Protein AF-A0A2U2JEY0-F1 (afdb_monomer)

Foldseek 3Di:
DLVVLVVVLVVLVVVLVVLLVLQLVLQLVVVCVVCVVLPVPPPPQDPPDPSSVVSNVRSNPDQADDQDDPPNVSRVVSVVSSVVSVVSVVVSVVSVVVSVVD

Sequence (102 aa):
MKEVLKTVFFIGWFLMIVINSFIFFQNIWIYYSQNKKKFKWFPFLSPFSFNSYELMISSLLTYNWKIENKNIRNKRKVNKLSKILGYLFLMIIFTGIIFLLL

Secondary structure (DSSP, 8-state):
-HHHHHHHHHHHHHHHHHHHHHHHHHHHHHHHHH-TTT-TTTTS--TT-HHHHHHHHHHHH-------SS-HHHHHHHHHHHHHHHHHHHHHHHHHHHHHH-

Solvent-accessible surface area (backbone atoms only — not comparable to full-atom values): 5766 Å² total; per-residue (Å²): 108,71,66,61,53,50,52,51,48,52,52,46,53,52,51,47,53,54,53,48,53,51,38,28,55,50,32,41,55,48,54,40,71,75,39,47,86,72,47,70,57,64,88,58,68,47,95,86,38,69,63,39,51,51,46,52,54,55,15,70,72,59,56,74,58,83,86,54,104,63,61,49,70,56,37,53,49,34,37,51,51,38,51,50,47,52,56,49,52,51,51,43,51,54,53,50,53,52,60,74,77,106

pLDDT: mean 87.58, std 7.1, range [65.12, 95.56]

Radius of gyration: 17.27 Å; Cα contacts (8 Å, |Δi|>4): 73; chains: 1; bounding box: 42×30×46 Å

Structure (mmCIF, N/CA/C/O backbone):
data_AF-A0A2U2JEY0-F1
#
_entry.id   AF-A0A2U2JEY0-F1
#
loop_
_atom_site.group_PDB
_atom_site.id
_atom_site.type_symbol
_atom_site.label_atom_id
_atom_site.label_alt_id
_atom_site.label_comp_id
_atom_site.label_asym_id
_atom_site.label_entity_id
_atom_site.label_seq_id
_atom_site.pdbx_PDB_ins_code
_atom_site.Cartn_x
_atom_site.Cartn_y
_atom_site.Cartn_z
_atom_site.occupancy
_atom_site.B_iso_or_equiv
_atom_site.auth_seq_id
_atom_site.auth_comp_id
_atom_site.auth_asym_id
_atom_site.auth_atom_id
_atom_site.pdbx_PDB_model_num
ATOM 1 N N . MET A 1 1 ? 13.484 0.826 -28.860 1.00 75.00 1 MET A N 1
ATOM 2 C CA . MET A 1 1 ? 13.896 0.572 -27.454 1.00 75.00 1 MET A CA 1
ATOM 3 C C . MET A 1 1 ? 13.300 1.574 -26.466 1.00 75.00 1 MET A C 1
ATOM 5 O O . MET A 1 1 ? 12.625 1.131 -25.546 1.00 75.00 1 MET A O 1
ATOM 9 N N . LYS A 1 2 ? 13.469 2.893 -26.657 1.00 81.38 2 LYS A N 1
ATOM 10 C CA . LYS A 1 2 ? 12.936 3.918 -25.731 1.00 81.38 2 LYS A CA 1
ATOM 11 C C . LYS A 1 2 ? 11.410 3.889 -25.560 1.00 81.38 2 LYS A C 1
ATOM 13 O O . LYS A 1 2 ? 10.926 4.012 -24.442 1.00 81.38 2 LYS A O 1
ATOM 18 N N . GLU A 1 3 ? 10.652 3.649 -26.630 1.00 84.62 3 GLU A N 1
ATOM 19 C CA . GLU A 1 3 ? 9.183 3.531 -26.562 1.00 84.62 3 GLU A CA 1
ATOM 20 C C . GLU A 1 3 ? 8.716 2.313 -25.759 1.00 84.62 3 GLU A C 1
ATOM 22 O O . GLU A 1 3 ? 7.825 2.431 -24.924 1.00 84.62 3 GLU A O 1
ATOM 27 N N . VAL A 1 4 ? 9.365 1.159 -25.945 1.00 85.50 4 VAL A N 1
ATOM 28 C CA . VAL A 1 4 ? 9.067 -0.063 -25.181 1.00 85.50 4 VAL A CA 1
ATOM 29 C C . VAL A 1 4 ? 9.328 0.161 -23.689 1.00 85.50 4 VAL A C 1
ATOM 31 O O . VAL A 1 4 ? 8.478 -0.166 -22.865 1.00 85.50 4 VAL A O 1
ATOM 34 N N . LEU A 1 5 ? 10.459 0.786 -23.337 1.00 84.25 5 LEU A N 1
ATOM 35 C CA . LEU A 1 5 ? 10.783 1.141 -21.950 1.00 84.25 5 LEU A CA 1
ATOM 36 C C . LEU A 1 5 ? 9.769 2.124 -21.354 1.00 84.25 5 LEU A C 1
ATOM 38 O O . LEU A 1 5 ? 9.333 1.934 -20.221 1.00 84.25 5 LEU A O 1
ATOM 42 N N . LYS A 1 6 ? 9.340 3.129 -22.128 1.00 87.12 6 LYS A N 1
ATOM 43 C CA . LYS A 1 6 ? 8.300 4.079 -21.717 1.00 87.12 6 LYS A CA 1
ATOM 44 C C . LYS A 1 6 ? 6.990 3.353 -21.402 1.00 87.12 6 LYS A C 1
ATOM 46 O O . LYS A 1 6 ? 6.422 3.572 -20.336 1.00 87.12 6 LYS A O 1
ATOM 51 N N . THR A 1 7 ? 6.543 2.442 -22.266 1.00 88.75 7 THR A N 1
ATOM 52 C CA . THR A 1 7 ? 5.330 1.642 -22.030 1.00 88.75 7 THR A CA 1
ATOM 53 C C . THR A 1 7 ? 5.449 0.766 -20.782 1.00 88.75 7 THR A C 1
ATOM 55 O O . THR A 1 7 ? 4.536 0.757 -19.959 1.00 88.75 7 THR A O 1
ATOM 58 N N . VAL A 1 8 ? 6.581 0.079 -20.585 1.00 87.38 8 VAL A N 1
ATOM 59 C CA . VAL A 1 8 ? 6.831 -0.731 -19.377 1.00 87.38 8 VAL A CA 1
ATOM 60 C C . VAL A 1 8 ? 6.795 0.132 -18.112 1.00 87.38 8 VAL A C 1
ATOM 62 O O . VAL A 1 8 ? 6.182 -0.261 -17.119 1.00 87.38 8 VAL A O 1
ATOM 65 N N . PHE A 1 9 ? 7.381 1.329 -18.159 1.00 88.25 9 PHE A N 1
ATOM 66 C CA . PHE A 1 9 ? 7.369 2.277 -17.047 1.00 88.25 9 PHE A CA 1
ATOM 67 C C . PHE A 1 9 ? 5.942 2.727 -16.691 1.00 88.25 9 PHE A C 1
ATOM 69 O O . PHE A 1 9 ? 5.559 2.694 -15.520 1.00 88.25 9 PHE A O 1
ATOM 76 N N . PHE A 1 10 ? 5.119 3.069 -17.691 1.00 90.50 10 PHE A N 1
ATOM 77 C CA . PHE A 1 10 ? 3.709 3.425 -17.479 1.00 90.50 10 PHE A CA 1
ATOM 78 C C . PHE A 1 10 ? 2.890 2.272 -16.891 1.00 90.50 10 PHE A C 1
ATOM 80 O O . PHE A 1 10 ? 2.130 2.483 -15.944 1.00 90.50 10 PHE A O 1
ATOM 87 N N . ILE A 1 11 ? 3.060 1.051 -17.408 1.00 92.81 11 ILE A N 1
ATOM 88 C CA . ILE A 1 11 ? 2.374 -0.141 -16.885 1.00 92.81 11 ILE A CA 1
ATOM 89 C C . ILE A 1 11 ? 2.777 -0.396 -15.429 1.00 92.81 11 ILE A C 1
ATOM 91 O O . ILE A 1 11 ? 1.917 -0.690 -14.599 1.00 92.81 11 ILE A O 1
ATOM 95 N N . GLY A 1 12 ? 4.062 -0.238 -15.097 1.00 91.81 12 GLY A N 1
ATOM 96 C CA . GLY A 1 12 ? 4.552 -0.336 -13.723 1.00 91.81 12 GLY A CA 1
ATOM 97 C C . GLY A 1 12 ? 3.840 0.647 -12.792 1.00 91.81 12 GLY A C 1
ATOM 98 O O . GLY A 1 12 ? 3.265 0.242 -11.783 1.00 91.81 12 GLY A O 1
ATOM 99 N N . TRP A 1 13 ? 3.799 1.930 -13.151 1.00 92.56 13 TRP A N 1
ATOM 100 C CA . TRP A 1 13 ? 3.098 2.942 -12.352 1.00 92.56 13 TRP A CA 1
ATOM 101 C C . TRP A 1 13 ? 1.604 2.657 -12.195 1.00 92.56 13 TRP A C 1
ATOM 103 O O . TRP A 1 13 ? 1.064 2.781 -11.095 1.00 92.56 13 TRP A O 1
ATOM 113 N N . PHE A 1 14 ? 0.937 2.221 -13.263 1.00 94.75 14 PHE A N 1
ATOM 114 C CA . PHE A 1 14 ? -0.469 1.835 -13.190 1.00 94.75 14 PHE A CA 1
ATOM 115 C C . PHE A 1 14 ? -0.686 0.670 -12.213 1.00 94.75 14 PHE A C 1
ATOM 117 O O . PHE A 1 14 ? -1.551 0.740 -11.338 1.00 94.75 14 PHE A O 1
ATOM 124 N N . LEU A 1 15 ? 0.145 -0.373 -12.295 1.00 94.69 15 LEU A N 1
ATOM 125 C CA . LEU A 1 15 ? 0.102 -1.507 -11.371 1.00 94.69 15 LEU A CA 1
ATOM 126 C C . LEU A 1 15 ? 0.372 -1.089 -9.920 1.00 94.69 15 LEU A C 1
ATOM 128 O O . LEU A 1 15 ? -0.294 -1.600 -9.019 1.00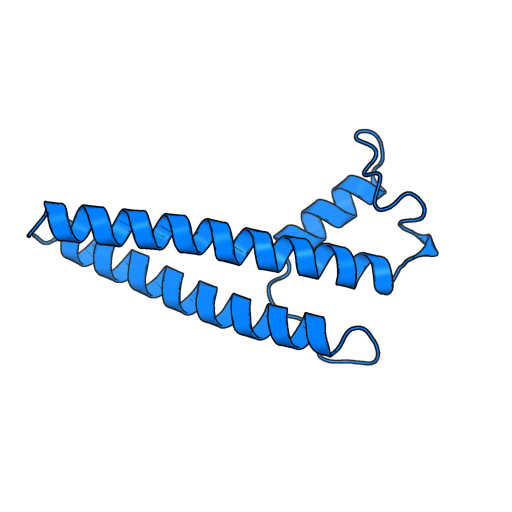 94.69 15 LEU A O 1
ATOM 132 N N . MET A 1 16 ? 1.290 -0.145 -9.680 1.00 94.62 16 MET A N 1
ATOM 133 C CA . MET A 1 16 ? 1.500 0.424 -8.344 1.00 94.62 16 MET A CA 1
ATOM 134 C C . MET A 1 16 ? 0.218 1.027 -7.784 1.00 94.62 16 MET A C 1
ATOM 136 O O . MET A 1 16 ? -0.146 0.718 -6.650 1.00 94.62 16 MET A O 1
ATOM 140 N N . ILE A 1 17 ? -0.458 1.872 -8.567 1.00 94.38 17 ILE A N 1
ATOM 141 C CA . ILE A 1 17 ? -1.693 2.538 -8.142 1.00 94.38 17 ILE A CA 1
ATOM 142 C C . ILE A 1 17 ? -2.745 1.486 -7.793 1.00 94.38 17 ILE A C 1
ATOM 144 O O . ILE A 1 17 ? -3.290 1.514 -6.692 1.00 94.38 17 ILE A O 1
ATOM 148 N N . VAL A 1 18 ? -2.959 0.505 -8.675 1.00 95.56 18 VAL A N 1
ATOM 149 C CA . VAL A 1 18 ? -3.937 -0.572 -8.464 1.00 95.56 18 VAL A CA 1
ATOM 150 C C . VAL A 1 18 ? -3.637 -1.364 -7.188 1.00 95.56 18 VAL A C 1
ATOM 152 O O . VAL A 1 18 ? -4.522 -1.550 -6.350 1.00 95.56 18 VAL A O 1
ATOM 155 N N . ILE A 1 19 ? -2.392 -1.812 -6.997 1.00 94.81 19 ILE A N 1
ATOM 156 C CA . ILE A 1 19 ? -1.996 -2.579 -5.805 1.00 94.81 19 ILE A CA 1
ATOM 157 C C . ILE A 1 19 ? -2.163 -1.734 -4.540 1.00 94.81 19 ILE A C 1
ATOM 159 O O . ILE A 1 19 ? -2.668 -2.237 -3.533 1.00 94.81 19 ILE A O 1
ATOM 163 N N . ASN A 1 20 ? -1.782 -0.458 -4.587 1.00 93.69 20 ASN A N 1
ATOM 164 C CA . ASN A 1 20 ? -1.900 0.436 -3.444 1.00 93.69 20 ASN A CA 1
ATOM 165 C C . ASN A 1 20 ? -3.373 0.689 -3.075 1.00 93.69 20 ASN A C 1
ATOM 167 O O . ASN A 1 20 ? -3.739 0.596 -1.905 1.00 93.69 20 ASN A O 1
ATOM 171 N N . SER A 1 21 ? -4.261 0.863 -4.059 1.00 93.50 21 SER A N 1
ATOM 172 C CA . SER A 1 21 ? -5.709 0.947 -3.822 1.00 93.50 21 SER A CA 1
ATOM 173 C C . SER A 1 21 ? -6.266 -0.311 -3.144 1.00 93.50 21 SER A C 1
ATOM 175 O O . SER A 1 21 ? -7.078 -0.207 -2.222 1.00 93.50 21 SER A O 1
ATOM 177 N N . PHE A 1 22 ? -5.803 -1.505 -3.536 1.00 94.25 22 PHE A N 1
ATOM 178 C CA . PHE A 1 22 ? -6.193 -2.749 -2.865 1.00 94.25 22 PHE A CA 1
ATOM 179 C C . PHE A 1 22 ? -5.686 -2.823 -1.422 1.00 94.25 22 PHE A C 1
ATOM 181 O O . PHE A 1 22 ? -6.440 -3.236 -0.537 1.00 94.25 22 PHE A O 1
ATOM 188 N N . ILE A 1 23 ? -4.433 -2.434 -1.172 1.00 94.88 23 ILE A N 1
ATOM 189 C CA . ILE A 1 23 ? -3.854 -2.380 0.178 1.00 94.88 23 ILE A CA 1
ATOM 190 C C . ILE A 1 23 ? -4.666 -1.425 1.053 1.00 94.88 23 ILE A C 1
ATOM 192 O O . ILE A 1 23 ? -5.134 -1.823 2.121 1.00 94.88 23 ILE A O 1
ATOM 196 N N . PHE A 1 24 ? -4.912 -0.213 0.561 1.00 94.06 24 PHE A N 1
ATOM 197 C CA . PHE A 1 24 ? -5.695 0.809 1.241 1.00 94.06 24 PHE A CA 1
ATOM 198 C C . PHE A 1 24 ? -7.091 0.309 1.625 1.00 94.06 24 PHE A C 1
ATOM 200 O O . PHE A 1 24 ? -7.478 0.378 2.793 1.00 94.06 24 PHE A O 1
ATOM 207 N N . PHE A 1 25 ? -7.824 -0.275 0.672 1.00 91.81 25 PHE A N 1
ATOM 208 C CA . PHE A 1 25 ? -9.150 -0.830 0.932 1.00 91.81 25 PHE A CA 1
ATOM 209 C C . PHE A 1 25 ? -9.109 -1.901 2.028 1.00 91.81 25 PHE A C 1
ATOM 211 O O . PHE A 1 25 ? -9.901 -1.866 2.968 1.00 91.81 25 PHE A O 1
ATOM 218 N N . GLN A 1 26 ? -8.162 -2.839 1.957 1.00 92.81 26 GLN A N 1
ATOM 219 C CA . GLN A 1 26 ? -8.016 -3.883 2.974 1.00 92.81 26 GLN A CA 1
ATOM 220 C C . GLN A 1 26 ? -7.660 -3.305 4.350 1.00 92.81 26 GLN A C 1
ATOM 222 O O . GLN A 1 26 ? -8.196 -3.767 5.360 1.00 92.81 26 GLN A O 1
ATOM 227 N N . ASN A 1 27 ? -6.802 -2.286 4.401 1.00 93.75 27 ASN A N 1
ATOM 228 C CA . ASN A 1 27 ? -6.413 -1.625 5.642 1.00 93.75 27 ASN A CA 1
ATOM 229 C C . ASN A 1 27 ? -7.592 -0.949 6.332 1.00 93.75 27 ASN A C 1
ATOM 231 O O . ASN A 1 27 ? -7.753 -1.139 7.537 1.00 93.75 27 ASN A O 1
ATOM 235 N N . ILE A 1 28 ? -8.454 -0.259 5.581 1.00 91.00 28 ILE A N 1
ATOM 236 C CA . ILE A 1 28 ? -9.677 0.346 6.124 1.00 91.00 28 ILE A CA 1
ATOM 237 C C . ILE A 1 28 ? -10.502 -0.710 6.865 1.00 91.00 28 ILE A C 1
ATOM 239 O O . ILE A 1 28 ? -10.884 -0.516 8.021 1.00 91.00 28 ILE A O 1
ATOM 243 N N . TRP A 1 29 ? -10.735 -1.865 6.233 1.00 89.06 29 TRP A N 1
ATOM 244 C CA . TRP A 1 29 ? -11.503 -2.952 6.843 1.00 89.06 29 TRP A CA 1
ATOM 245 C C . TRP A 1 29 ? -10.813 -3.554 8.069 1.00 89.06 29 TRP A C 1
ATOM 247 O O . TRP A 1 29 ? -11.486 -3.925 9.036 1.00 89.06 29 TRP A O 1
ATOM 257 N N . ILE A 1 30 ? -9.481 -3.658 8.061 1.00 89.94 30 ILE A N 1
ATOM 258 C CA . ILE A 1 30 ? -8.718 -4.128 9.222 1.00 89.94 30 ILE A CA 1
ATOM 259 C C . ILE A 1 30 ? -8.871 -3.141 10.385 1.00 89.94 30 ILE A C 1
ATOM 261 O O . ILE A 1 30 ? -9.293 -3.562 11.465 1.00 89.94 30 ILE A O 1
ATOM 265 N N . TYR A 1 31 ? -8.631 -1.849 10.167 1.00 89.06 31 TYR A N 1
ATOM 266 C CA . TYR A 1 31 ? -8.753 -0.817 11.198 1.00 89.06 31 TYR A CA 1
ATOM 267 C C . TYR A 1 31 ? -10.174 -0.701 11.752 1.00 89.06 31 TYR A C 1
ATOM 269 O O . TYR A 1 31 ? -10.368 -0.696 12.973 1.00 89.06 31 TYR A O 1
ATOM 277 N N . TYR A 1 32 ? -11.177 -0.702 10.873 1.00 86.81 32 TYR A N 1
ATOM 278 C CA . TYR A 1 32 ? -12.580 -0.722 11.276 1.00 86.81 32 TYR A CA 1
ATOM 279 C C . TYR A 1 32 ? -12.890 -1.930 12.170 1.00 86.81 32 TYR A C 1
ATOM 281 O O . TYR A 1 32 ? -13.492 -1.790 13.235 1.00 86.81 32 TYR A O 1
ATOM 289 N N . SER A 1 33 ? -12.430 -3.126 11.786 1.00 86.62 33 SER A N 1
ATOM 290 C CA . SER A 1 33 ? -12.695 -4.349 12.555 1.00 86.62 33 SER A CA 1
ATOM 291 C C . SER A 1 33 ? -12.075 -4.348 13.955 1.00 86.62 33 SER A C 1
ATOM 293 O O . SER A 1 33 ? -12.621 -4.974 14.868 1.00 86.62 33 SER A O 1
ATOM 295 N N . GLN A 1 34 ? -10.940 -3.663 14.128 1.00 86.38 34 GLN A N 1
ATOM 296 C CA . GLN A 1 34 ? -10.235 -3.574 15.402 1.00 86.38 34 GLN A CA 1
ATOM 297 C C . GLN A 1 34 ? -10.925 -2.586 16.343 1.00 86.38 34 GLN A C 1
ATOM 299 O O . GLN A 1 34 ? -11.071 -2.888 17.524 1.00 86.38 34 GLN A O 1
ATOM 304 N N . ASN A 1 35 ? -11.426 -1.467 15.810 1.00 84.25 35 ASN A N 1
ATOM 305 C CA . ASN A 1 35 ? -11.983 -0.363 16.591 1.00 84.25 35 ASN A CA 1
ATOM 306 C C . ASN A 1 35 ? -13.383 0.061 16.115 1.00 84.25 35 ASN A C 1
ATOM 308 O O . ASN A 1 35 ? -13.650 1.244 15.897 1.00 84.25 35 ASN A O 1
ATOM 312 N N . LYS A 1 36 ? -14.321 -0.892 16.029 1.00 82.44 36 LYS A N 1
ATOM 313 C CA . LYS A 1 36 ? -15.714 -0.632 15.603 1.00 82.44 36 LYS A CA 1
ATOM 314 C C . LYS A 1 36 ? -16.394 0.502 16.385 1.00 82.44 36 LYS A C 1
ATOM 316 O O . LYS A 1 36 ? -17.148 1.280 15.817 1.00 82.44 36 LYS A O 1
ATOM 321 N N . LYS A 1 37 ? -16.107 0.620 17.691 1.00 83.31 37 LYS A N 1
ATOM 322 C CA . LYS A 1 37 ? -16.667 1.677 18.557 1.00 83.31 37 LYS A CA 1
ATOM 323 C C . LYS A 1 37 ? -16.153 3.081 18.213 1.00 83.31 37 LYS A C 1
ATOM 325 O O . LYS A 1 37 ? -16.870 4.041 18.476 1.00 83.31 37 LYS A O 1
ATOM 330 N N . LYS A 1 38 ? -14.943 3.199 17.655 1.00 82.25 38 LYS A N 1
ATOM 331 C CA . LYS A 1 38 ? -14.338 4.475 17.238 1.00 82.25 38 LYS A CA 1
ATOM 332 C C . LYS A 1 38 ? -14.890 4.928 15.883 1.00 82.25 38 LYS A C 1
ATOM 334 O O . LYS A 1 38 ? -15.188 6.103 15.690 1.00 82.25 38 LYS A O 1
ATOM 339 N N . PHE A 1 39 ? -15.104 3.976 14.978 1.00 80.62 39 PHE A N 1
ATOM 340 C CA . PHE A 1 39 ? -15.539 4.215 13.601 1.00 80.62 39 PHE A CA 1
ATOM 341 C C . PHE A 1 39 ? -17.008 3.826 13.375 1.00 80.62 39 PHE A C 1
ATOM 343 O O . PHE A 1 39 ? -17.323 3.107 12.432 1.00 80.62 39 PHE A O 1
ATOM 350 N N . LYS A 1 40 ? -17.922 4.279 14.246 1.00 73.88 40 LYS A N 1
ATOM 351 C CA . LYS A 1 40 ? -19.342 3.859 14.224 1.00 73.88 40 LYS A CA 1
ATOM 352 C C . LYS A 1 40 ? -20.055 4.120 12.894 1.00 73.88 40 LYS A C 1
ATOM 354 O O . LYS A 1 40 ? -20.955 3.370 12.544 1.00 73.88 40 LYS A O 1
ATOM 359 N N . TRP A 1 41 ? -19.651 5.170 12.185 1.00 71.38 41 TRP A N 1
ATOM 360 C CA . TRP A 1 41 ? -20.307 5.639 10.963 1.00 71.38 41 TRP A CA 1
ATOM 361 C C . TRP A 1 41 ? -19.759 5.005 9.680 1.00 71.38 41 TRP A C 1
ATOM 363 O O . TRP A 1 41 ? -20.319 5.214 8.613 1.00 71.38 41 TRP A O 1
ATOM 373 N N . PHE A 1 42 ? -18.703 4.192 9.761 1.00 73.44 42 PHE A N 1
ATOM 374 C CA . PHE A 1 42 ? -18.180 3.472 8.600 1.00 73.44 42 PHE A CA 1
ATOM 375 C C . PHE A 1 42 ? -19.233 2.478 8.051 1.00 73.44 42 PHE A C 1
ATOM 377 O O . PHE A 1 42 ? -19.828 1.755 8.856 1.00 73.44 42 PHE A O 1
ATOM 384 N N . PRO A 1 43 ? -19.475 2.392 6.723 1.00 65.12 43 PRO A N 1
ATOM 385 C CA . PRO A 1 43 ? -18.656 2.903 5.614 1.00 65.12 43 PRO A CA 1
ATOM 386 C C . PRO A 1 43 ? -18.920 4.355 5.187 1.00 65.12 43 PRO A C 1
ATOM 388 O O . PRO A 1 43 ? -18.231 4.847 4.296 1.00 65.12 43 PRO A O 1
ATOM 391 N N . PHE A 1 44 ? -19.862 5.062 5.812 1.00 74.38 44 PHE A N 1
ATOM 392 C CA . PHE A 1 44 ? -20.088 6.482 5.549 1.00 74.38 44 PHE A CA 1
ATOM 393 C C . PHE A 1 44 ? -18.970 7.307 6.198 1.00 74.38 44 PHE A C 1
ATOM 395 O O . PHE A 1 44 ? -19.024 7.687 7.369 1.00 74.38 44 PHE A O 1
ATOM 402 N N . LEU A 1 45 ? -17.910 7.544 5.425 1.00 66.62 45 LEU A N 1
ATOM 403 C CA . LEU A 1 45 ? -16.842 8.469 5.787 1.00 66.62 45 LEU A CA 1
ATOM 404 C C . LEU A 1 45 ? -17.431 9.881 5.788 1.00 66.62 45 LEU A C 1
ATOM 406 O O . LEU A 1 45 ? -17.711 10.448 4.734 1.00 66.62 45 LEU A O 1
ATOM 410 N N . SER A 1 46 ? -17.659 10.436 6.977 1.00 71.25 46 SER A N 1
ATOM 411 C CA . SER A 1 46 ? -18.105 11.821 7.087 1.00 71.25 46 SER A CA 1
ATOM 412 C C . SER A 1 46 ? -16.921 12.742 6.778 1.00 71.25 46 SER A C 1
ATOM 414 O O . SER A 1 46 ? -15.900 12.645 7.469 1.00 71.25 46 SER A O 1
ATOM 416 N N . PRO A 1 47 ? -17.046 13.665 5.807 1.00 68.00 47 PRO A N 1
ATOM 417 C CA . PRO A 1 47 ? -15.975 14.594 5.444 1.00 68.00 47 PRO A CA 1
ATOM 418 C C . PRO A 1 47 ? -15.636 15.591 6.563 1.00 68.00 47 PRO A C 1
ATOM 420 O O . PRO A 1 47 ? -14.640 16.299 6.469 1.00 6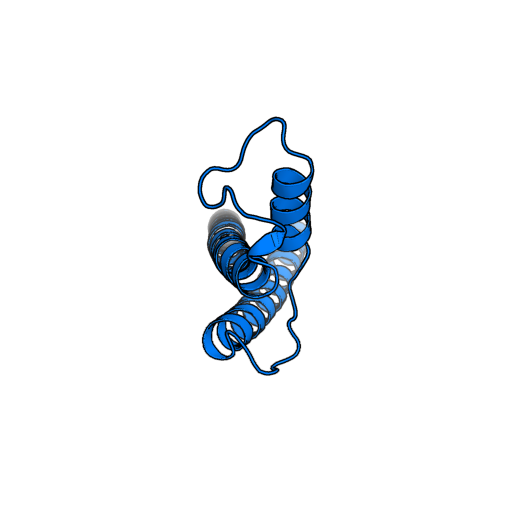8.00 47 PRO A O 1
ATOM 423 N N . PHE A 1 48 ? -16.425 15.636 7.641 1.00 76.81 48 PHE A N 1
ATOM 424 C CA . PHE A 1 48 ? -16.198 16.500 8.803 1.00 76.81 48 PHE A CA 1
ATOM 425 C C . PHE A 1 48 ? -15.793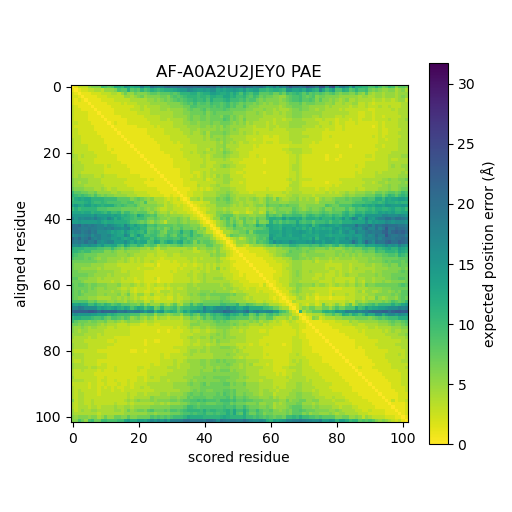 15.722 10.064 1.00 76.81 48 PHE A C 1
ATOM 427 O O . PHE A 1 48 ? -15.647 16.298 11.138 1.00 76.81 48 PHE A O 1
ATOM 434 N N . SER A 1 49 ? -15.610 14.401 9.968 1.00 80.31 49 SER A N 1
ATOM 435 C CA . SER A 1 49 ? -15.256 13.565 11.115 1.00 80.31 49 SER A CA 1
ATOM 436 C C . SER A 1 49 ? -13.753 13.323 11.180 1.00 80.31 49 SER A C 1
ATOM 438 O O . SER A 1 49 ? -13.191 12.632 10.330 1.00 80.31 49 SER A O 1
ATOM 440 N N . PHE A 1 50 ? -13.117 13.788 12.259 1.00 84.50 50 PHE A N 1
ATOM 441 C CA . PHE A 1 50 ? -11.708 13.500 12.548 1.00 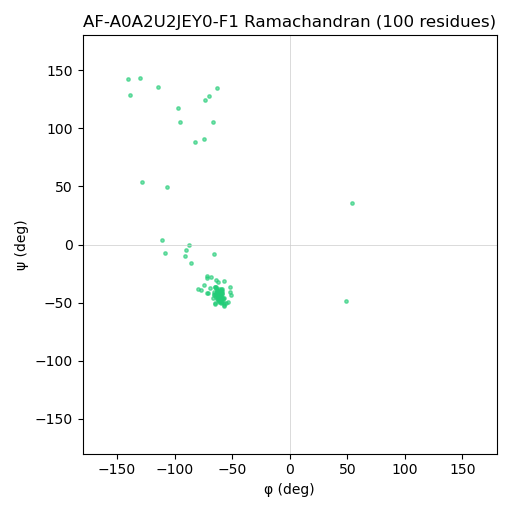84.50 50 PHE A CA 1
ATOM 442 C C . PHE A 1 50 ? -11.397 11.993 12.505 1.00 84.50 50 PHE A C 1
ATOM 444 O O . PHE A 1 50 ? -10.412 11.575 11.905 1.00 84.50 50 PHE A O 1
ATOM 451 N N . ASN A 1 51 ? -12.294 11.155 13.038 1.00 83.62 51 ASN A N 1
ATOM 452 C CA . ASN A 1 51 ? -12.136 9.698 13.011 1.00 83.62 51 ASN A CA 1
ATOM 453 C C . ASN A 1 51 ? -12.118 9.131 11.580 1.00 83.62 51 ASN A C 1
ATOM 455 O O . ASN A 1 51 ? -11.452 8.131 11.331 1.00 83.62 51 ASN A O 1
ATOM 459 N N . SER A 1 52 ? -12.842 9.743 10.637 1.00 82.88 52 SER A N 1
ATOM 460 C CA . SER A 1 52 ? -12.844 9.301 9.235 1.00 82.88 52 SER A CA 1
ATOM 461 C C . SER A 1 52 ? -11.514 9.634 8.553 1.00 82.88 52 SER A C 1
ATOM 463 O O . SER A 1 52 ? -10.949 8.775 7.877 1.00 82.88 52 SER A O 1
ATOM 465 N N . TYR A 1 53 ? -10.958 10.822 8.810 1.00 85.00 53 TYR A N 1
ATOM 466 C CA . TYR A 1 53 ? -9.619 11.188 8.338 1.00 85.00 53 TYR A CA 1
ATOM 467 C C . TYR A 1 53 ? -8.530 10.310 8.944 1.00 85.00 53 TYR A C 1
ATOM 469 O O . TYR A 1 53 ? -7.679 9.805 8.217 1.00 85.00 53 TYR A O 1
ATOM 477 N N . GLU A 1 54 ? -8.578 10.070 10.255 1.00 86.88 54 GLU A N 1
ATOM 478 C CA . GLU A 1 54 ? -7.618 9.199 10.930 1.00 86.88 54 GLU A CA 1
ATOM 479 C C . GLU A 1 54 ? -7.643 7.784 10.333 1.00 86.88 54 GLU A C 1
ATOM 481 O O . GLU A 1 54 ? -6.588 7.202 10.078 1.00 86.88 54 GLU A O 1
ATOM 486 N N . LEU A 1 55 ? -8.836 7.248 10.042 1.00 87.75 55 LEU A N 1
ATOM 487 C CA . LEU A 1 55 ? -8.997 5.948 9.392 1.00 87.75 55 LEU A CA 1
ATOM 488 C C . LEU A 1 55 ? -8.367 5.930 7.995 1.00 87.75 55 LEU A C 1
ATOM 490 O O . LEU A 1 55 ? -7.654 4.982 7.667 1.00 87.75 55 LEU A O 1
ATOM 494 N N . MET A 1 56 ? -8.601 6.963 7.181 1.00 87.88 56 MET A N 1
ATOM 495 C CA . MET A 1 56 ? -8.031 7.064 5.834 1.00 87.88 56 MET A CA 1
ATOM 496 C C . MET A 1 56 ? -6.506 7.194 5.877 1.00 87.88 56 MET A C 1
ATOM 498 O O . MET A 1 56 ? -5.807 6.414 5.236 1.00 87.88 56 MET A O 1
ATOM 502 N N . ILE A 1 57 ? -5.971 8.116 6.678 1.00 87.50 57 ILE A N 1
ATOM 503 C CA . ILE A 1 57 ? -4.524 8.343 6.787 1.00 87.50 57 ILE A CA 1
ATOM 504 C C . ILE A 1 57 ? -3.820 7.080 7.294 1.00 87.50 57 ILE A C 1
ATOM 506 O O . ILE A 1 57 ? -2.870 6.606 6.669 1.00 87.50 57 ILE A O 1
ATOM 510 N N . SER A 1 58 ? -4.329 6.472 8.369 1.00 88.06 58 SER A N 1
ATOM 511 C CA . SER A 1 58 ? -3.762 5.228 8.908 1.00 88.06 58 SER A CA 1
ATOM 512 C C . SER A 1 58 ? -3.791 4.108 7.869 1.00 88.06 58 SER A C 1
ATOM 514 O O . SER A 1 58 ? -2.841 3.335 7.745 1.00 88.06 58 SER A O 1
ATOM 516 N N . SER A 1 59 ? -4.857 4.036 7.071 1.00 88.06 59 SER A N 1
ATOM 517 C CA . SER A 1 59 ? -4.989 3.015 6.034 1.00 88.06 59 SER A CA 1
ATOM 518 C C . SER A 1 59 ? -4.057 3.235 4.843 1.00 88.06 59 SER A C 1
ATOM 520 O O . SER A 1 59 ? -3.659 2.254 4.220 1.00 88.06 59 SER A O 1
ATOM 522 N N . LEU A 1 60 ? -3.687 4.48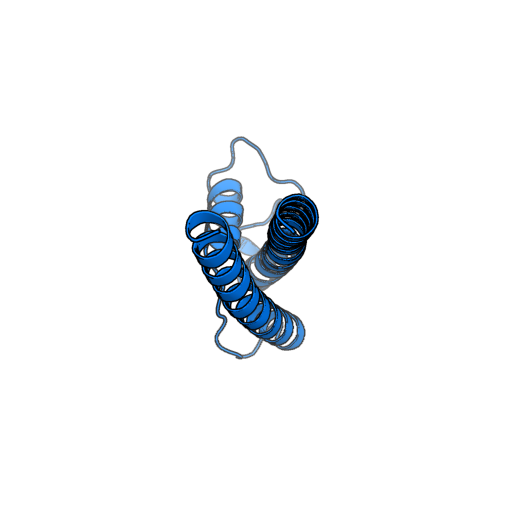1 4.531 1.00 89.00 60 LEU A N 1
ATOM 523 C CA . LEU A 1 60 ? -2.731 4.813 3.466 1.00 89.00 60 LEU A CA 1
ATOM 524 C C . LEU A 1 60 ? -1.282 4.499 3.852 1.00 89.00 60 LEU A C 1
ATOM 526 O O . LEU A 1 60 ? -0.486 4.118 2.997 1.00 89.00 60 LEU A O 1
ATOM 530 N N . LEU A 1 61 ? -0.931 4.673 5.128 1.00 87.44 61 LEU A N 1
ATOM 531 C CA . LEU A 1 61 ? 0.452 4.553 5.602 1.00 87.44 61 LEU A CA 1
ATOM 532 C C . LEU A 1 61 ? 0.830 3.138 6.058 1.00 87.44 61 LEU A C 1
ATOM 534 O O . LEU A 1 61 ? 2.003 2.851 6.296 1.0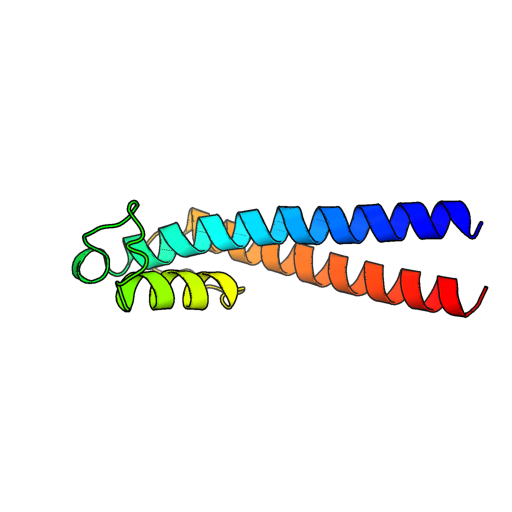0 87.44 61 LEU A O 1
ATOM 538 N N . THR A 1 62 ? -0.141 2.233 6.177 1.00 90.44 62 THR A N 1
ATOM 539 C CA . THR A 1 62 ? 0.102 0.912 6.763 1.00 90.44 62 THR A CA 1
ATOM 540 C C . THR A 1 62 ? 0.393 -0.140 5.704 1.00 90.44 62 THR A C 1
ATOM 542 O O . THR A 1 62 ? -0.504 -0.657 5.050 1.00 90.44 62 THR A O 1
ATOM 545 N N . TYR A 1 63 ? 1.656 -0.538 5.584 1.00 88.44 63 TYR A N 1
ATOM 546 C CA . TYR A 1 63 ? 2.077 -1.569 4.627 1.00 88.44 63 TYR A CA 1
ATOM 547 C C . TYR A 1 63 ? 2.451 -2.898 5.290 1.00 88.44 63 TYR A C 1
ATOM 549 O O . TYR A 1 63 ? 2.658 -3.895 4.599 1.00 88.44 63 TYR A O 1
ATOM 557 N N . ASN A 1 64 ? 2.510 -2.955 6.620 1.00 92.25 64 ASN A N 1
ATOM 558 C CA . ASN A 1 64 ? 2.853 -4.169 7.347 1.00 92.25 64 ASN A CA 1
ATOM 559 C C . ASN A 1 64 ? 1.970 -4.338 8.583 1.00 92.25 64 ASN A C 1
ATOM 561 O O . ASN A 1 64 ? 1.871 -3.448 9.423 1.00 92.25 64 ASN A O 1
ATOM 565 N N . TRP A 1 65 ? 1.371 -5.515 8.708 1.00 91.69 65 TRP A N 1
ATOM 566 C CA . TRP A 1 65 ? 0.548 -5.911 9.837 1.00 91.69 65 TRP A CA 1
ATOM 567 C C . TRP A 1 65 ? 1.178 -7.057 10.612 1.00 91.69 65 TRP A C 1
ATOM 569 O O . TRP A 1 65 ? 1.547 -8.088 10.045 1.00 91.69 65 TRP A O 1
ATOM 579 N N . LYS A 1 66 ? 1.157 -6.947 11.942 1.00 90.25 66 LYS A N 1
ATOM 580 C CA . LYS A 1 66 ? 1.392 -8.092 12.823 1.00 90.25 66 LYS A CA 1
ATOM 581 C C . LYS A 1 66 ? 0.208 -9.065 12.740 1.00 90.25 66 LYS A C 1
ATOM 583 O O . LYS A 1 66 ? -0.959 -8.672 12.879 1.00 90.25 66 LYS A O 1
ATOM 588 N N . ILE A 1 67 ? 0.496 -10.340 12.479 1.00 86.88 67 ILE A N 1
ATOM 589 C CA . ILE A 1 67 ? -0.521 -11.379 12.275 1.00 86.88 67 ILE A CA 1
ATOM 590 C C . ILE A 1 67 ? -1.010 -11.885 13.638 1.00 86.88 67 ILE A C 1
ATOM 592 O O . ILE A 1 67 ? -0.481 -12.849 14.173 1.00 86.88 67 ILE A O 1
ATOM 596 N N . GLU A 1 68 ? -2.033 -11.232 14.190 1.00 82.94 68 GLU A N 1
ATOM 597 C CA . GLU A 1 68 ? -2.631 -11.593 15.485 1.00 82.94 68 GLU A CA 1
ATOM 598 C C . GLU A 1 68 ? -4.160 -11.467 15.468 1.00 82.94 68 GLU A C 1
ATOM 600 O O . GLU A 1 68 ? -4.692 -10.512 14.882 1.00 82.94 68 GLU A O 1
ATOM 605 N N . ASN A 1 69 ? -4.816 -12.416 16.156 1.00 67.94 69 ASN A N 1
ATOM 606 C CA . ASN A 1 69 ? -6.207 -12.512 16.639 1.00 67.94 69 ASN A CA 1
ATOM 607 C C . ASN A 1 69 ? -7.368 -12.209 15.669 1.00 67.94 69 ASN A C 1
ATOM 609 O O . ASN A 1 69 ? -8.317 -12.985 15.602 1.00 67.94 69 ASN A O 1
ATOM 613 N N . LYS A 1 70 ? -7.346 -11.105 14.914 1.00 78.69 70 LYS A N 1
ATOM 614 C CA . LYS A 1 70 ? -8.451 -10.650 14.049 1.00 78.69 70 LYS A CA 1
ATOM 615 C C . LYS A 1 70 ? -7.976 -10.323 12.637 1.00 78.69 70 LYS A C 1
ATOM 617 O O . LYS A 1 70 ? -6.893 -9.769 12.447 1.00 78.69 70 LYS A O 1
ATOM 622 N N . ASN A 1 71 ? -8.814 -10.644 11.649 1.00 84.44 71 ASN A N 1
ATOM 623 C CA . ASN A 1 71 ? -8.583 -10.372 10.225 1.00 84.44 71 ASN A CA 1
ATOM 624 C C . ASN A 1 71 ? -7.247 -10.907 9.681 1.00 84.44 71 ASN A C 1
ATOM 626 O O . ASN A 1 71 ? -6.647 -10.319 8.782 1.00 84.44 71 ASN A O 1
ATOM 630 N N . ILE A 1 72 ? -6.809 -12.067 10.184 1.00 88.56 72 ILE A N 1
ATOM 631 C CA . ILE A 1 72 ? -5.553 -12.734 9.801 1.00 88.56 72 ILE A CA 1
ATOM 632 C C . ILE A 1 72 ? -5.424 -12.868 8.278 1.00 88.56 72 ILE A C 1
ATOM 634 O O . ILE A 1 72 ? -4.365 -12.580 7.721 1.00 88.56 72 ILE A O 1
ATOM 638 N N . ARG A 1 73 ? -6.507 -13.251 7.586 1.00 89.81 73 ARG A N 1
ATOM 639 C CA . ARG A 1 73 ? -6.518 -13.397 6.123 1.00 89.81 73 ARG A CA 1
ATOM 640 C C . ARG A 1 73 ? -6.220 -12.075 5.410 1.00 89.81 73 ARG A C 1
ATOM 642 O O . ARG A 1 73 ? -5.391 -12.063 4.504 1.00 89.81 73 ARG A O 1
ATOM 649 N N . ASN A 1 74 ? -6.851 -10.978 5.827 1.00 89.38 74 ASN A N 1
ATOM 650 C CA . ASN A 1 74 ? -6.655 -9.668 5.202 1.00 89.38 74 ASN A CA 1
ATOM 651 C C . ASN A 1 74 ? -5.265 -9.114 5.525 1.00 89.38 74 ASN A C 1
ATOM 653 O O . ASN A 1 74 ? -4.575 -8.668 4.618 1.00 89.38 74 ASN A O 1
ATOM 657 N N . LYS A 1 75 ? -4.796 -9.259 6.770 1.00 92.81 75 LY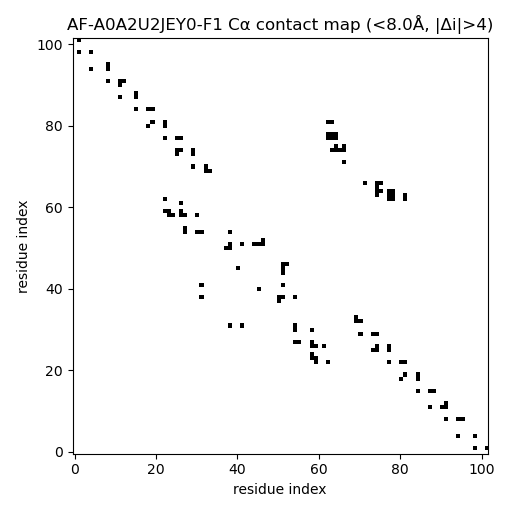S A N 1
ATOM 658 C CA . LYS A 1 75 ? -3.432 -8.880 7.175 1.00 92.81 75 LYS A CA 1
ATOM 659 C C . LYS A 1 75 ? -2.363 -9.614 6.359 1.00 92.81 75 LYS A C 1
ATOM 661 O O . LYS A 1 75 ? -1.443 -8.991 5.841 1.00 92.81 75 LYS A O 1
ATOM 666 N N . ARG A 1 76 ? -2.511 -10.933 6.170 1.00 93.38 76 ARG A N 1
ATOM 667 C CA . ARG A 1 76 ? -1.612 -11.731 5.314 1.00 93.38 76 ARG A CA 1
ATOM 668 C C . ARG A 1 76 ? -1.633 -11.256 3.861 1.00 93.38 76 ARG A C 1
ATOM 670 O O . ARG A 1 76 ? -0.575 -11.165 3.243 1.00 93.38 76 ARG A O 1
ATOM 677 N N . LYS A 1 77 ? -2.818 -10.950 3.318 1.00 93.19 77 LYS A N 1
ATOM 678 C CA . LYS A 1 77 ? -2.961 -10.405 1.960 1.00 93.19 77 LYS A CA 1
ATOM 679 C C . LYS A 1 77 ? -2.276 -9.049 1.823 1.00 93.19 77 LYS A C 1
ATOM 681 O O . LYS A 1 77 ? -1.501 -8.897 0.889 1.00 93.19 77 LYS A O 1
ATOM 686 N N . VAL A 1 78 ? -2.505 -8.119 2.754 1.00 94.50 78 VAL A N 1
ATOM 687 C CA . VAL A 1 78 ? -1.843 -6.806 2.765 1.00 94.50 78 VAL A CA 1
ATOM 688 C C . VAL A 1 78 ? -0.333 -6.983 2.791 1.00 94.50 78 VAL A C 1
ATOM 690 O O . VAL A 1 78 ? 0.327 -6.508 1.883 1.00 94.50 78 VAL A O 1
ATOM 693 N N . ASN A 1 79 ? 0.218 -7.762 3.725 1.00 95.06 79 ASN A N 1
ATOM 694 C CA . ASN A 1 79 ? 1.668 -7.969 3.797 1.00 95.06 79 ASN A CA 1
ATOM 695 C C . ASN A 1 79 ? 2.240 -8.565 2.499 1.00 95.06 79 ASN A C 1
ATOM 697 O O . ASN A 1 79 ? 3.333 -8.194 2.079 1.00 95.06 79 ASN A O 1
ATOM 701 N N . LYS A 1 80 ? 1.515 -9.489 1.849 1.00 95.31 80 LYS A N 1
ATOM 702 C CA . LYS A 1 80 ? 1.923 -10.048 0.550 1.00 95.31 80 LYS A CA 1
ATOM 703 C C . LYS A 1 80 ? 1.888 -8.984 -0.552 1.00 95.31 80 LYS A C 1
ATOM 705 O O . LYS A 1 80 ? 2.849 -8.882 -1.306 1.00 95.31 80 LYS A O 1
ATOM 710 N N . LEU A 1 81 ? 0.815 -8.197 -0.632 1.00 95.12 81 LEU A N 1
ATOM 711 C CA . LEU A 1 81 ? 0.672 -7.113 -1.606 1.00 95.12 81 LEU A CA 1
ATOM 712 C C . LEU A 1 81 ? 1.722 -6.021 -1.397 1.00 95.12 81 LEU A C 1
ATOM 714 O O . LEU A 1 81 ? 2.319 -5.583 -2.368 1.00 95.12 81 LEU A O 1
ATOM 718 N N . SER A 1 82 ? 2.017 -5.645 -0.155 1.00 94.94 82 SER A N 1
ATOM 719 C CA . SER A 1 82 ? 3.055 -4.665 0.171 1.00 94.94 82 SER A CA 1
ATOM 720 C C . SER A 1 82 ? 4.449 -5.142 -0.226 1.00 94.94 82 SER A C 1
ATOM 722 O O . SER A 1 82 ? 5.244 -4.352 -0.726 1.00 94.94 82 SER A O 1
ATOM 724 N N . LYS A 1 83 ? 4.750 -6.441 -0.072 1.00 95.00 83 LYS A N 1
ATOM 725 C CA . LYS A 1 83 ? 5.998 -7.018 -0.600 1.00 95.00 83 LYS A CA 1
ATOM 726 C C . LYS A 1 83 ? 6.060 -6.914 -2.124 1.00 95.00 83 LYS A C 1
ATOM 728 O O . LYS A 1 83 ? 7.077 -6.486 -2.655 1.00 95.00 83 LYS A O 1
ATOM 733 N N . ILE A 1 84 ? 4.971 -7.262 -2.815 1.00 94.38 84 ILE A N 1
ATOM 734 C CA . ILE A 1 84 ? 4.875 -7.123 -4.278 1.00 94.38 84 ILE A CA 1
ATOM 735 C C . ILE A 1 84 ? 5.054 -5.658 -4.689 1.00 94.38 84 ILE A C 1
ATOM 737 O O . ILE A 1 84 ? 5.811 -5.385 -5.614 1.00 94.38 84 ILE A O 1
ATOM 741 N N . LEU A 1 85 ? 4.421 -4.722 -3.977 1.00 94.56 85 LEU A N 1
ATOM 742 C CA . LEU A 1 85 ? 4.553 -3.286 -4.212 1.00 94.56 85 LEU A CA 1
ATOM 743 C C . LEU A 1 85 ? 6.012 -2.831 -4.068 1.00 94.56 85 LEU A C 1
ATOM 745 O O . LEU A 1 85 ? 6.498 -2.096 -4.919 1.00 94.56 85 LEU A O 1
ATOM 749 N N . GLY A 1 86 ? 6.727 -3.320 -3.050 1.00 92.88 86 GLY A N 1
ATOM 750 C CA . GLY A 1 86 ? 8.154 -3.048 -2.865 1.00 92.88 86 GLY A CA 1
ATOM 751 C C . GLY A 1 86 ? 9.020 -3.554 -4.024 1.00 92.88 86 GLY A C 1
ATOM 752 O O . GLY A 1 86 ? 9.852 -2.809 -4.537 1.00 92.88 86 GLY A O 1
ATOM 753 N N . TYR A 1 87 ? 8.796 -4.787 -4.494 1.00 93.81 87 TYR A N 1
ATOM 754 C CA . TYR A 1 87 ? 9.502 -5.310 -5.673 1.00 93.81 87 TYR A CA 1
ATOM 755 C C . TYR A 1 87 ? 9.189 -4.511 -6.937 1.00 93.81 87 TYR A C 1
ATOM 757 O O . TYR A 1 87 ? 10.076 -4.233 -7.741 1.00 93.81 87 TYR A O 1
ATOM 765 N N . LEU A 1 88 ? 7.930 -4.120 -7.108 1.00 94.19 88 LEU A N 1
ATOM 766 C CA . LEU A 1 88 ? 7.485 -3.373 -8.272 1.00 94.19 88 LEU A CA 1
ATOM 767 C C . LEU A 1 88 ? 8.063 -1.949 -8.279 1.00 94.19 88 LEU A C 1
ATOM 769 O O . LEU A 1 88 ? 8.497 -1.473 -9.323 1.00 94.19 88 LEU A O 1
ATOM 773 N N . PHE A 1 89 ? 8.174 -1.314 -7.110 1.00 93.44 89 PHE A N 1
ATOM 774 C CA . PHE A 1 89 ? 8.861 -0.034 -6.949 1.00 93.44 89 PHE A CA 1
ATOM 775 C C . PHE A 1 89 ? 10.345 -0.121 -7.337 1.00 93.44 89 PHE A C 1
ATOM 777 O O . PHE A 1 89 ? 10.832 0.718 -8.094 1.00 93.44 89 PHE A O 1
ATOM 784 N N . LEU A 1 90 ? 11.050 -1.174 -6.903 1.00 94.12 90 LEU A N 1
ATOM 785 C CA . LEU A 1 90 ? 12.437 -1.419 -7.317 1.00 94.12 90 LEU A CA 1
ATOM 786 C C . LEU A 1 90 ? 12.555 -1.582 -8.838 1.00 94.12 90 LEU A C 1
ATOM 788 O O . LEU A 1 90 ? 13.419 -0.962 -9.452 1.00 94.12 90 LEU A O 1
ATOM 792 N N . MET A 1 91 ? 11.666 -2.358 -9.464 1.00 91.38 91 MET A N 1
ATOM 793 C CA . MET A 1 91 ? 11.650 -2.540 -10.923 1.00 91.38 91 MET A CA 1
ATOM 794 C C . MET A 1 91 ? 11.436 -1.219 -11.677 1.00 91.38 91 MET A C 1
ATOM 796 O O . MET A 1 91 ? 12.087 -0.978 -12.695 1.00 91.38 91 MET A O 1
ATOM 800 N N . ILE A 1 92 ? 10.563 -0.340 -11.177 1.00 91.75 92 ILE A N 1
ATOM 801 C CA . ILE A 1 92 ? 10.343 0.996 -11.754 1.00 91.75 92 ILE A CA 1
ATOM 802 C C . ILE A 1 92 ? 11.611 1.851 -11.649 1.00 91.75 92 ILE A C 1
ATOM 804 O O . ILE A 1 92 ? 11.988 2.502 -12.621 1.00 91.75 92 ILE A O 1
ATOM 808 N N . ILE A 1 93 ? 12.305 1.821 -10.508 1.00 92.75 93 ILE A N 1
ATOM 809 C CA . ILE A 1 93 ? 13.575 2.542 -10.344 1.00 92.75 93 ILE A CA 1
ATOM 810 C C . ILE A 1 93 ? 14.622 2.019 -11.331 1.00 92.75 93 ILE A C 1
ATOM 812 O O . ILE A 1 93 ? 15.225 2.810 -12.054 1.00 92.75 93 ILE A O 1
ATOM 816 N N . PHE A 1 94 ? 14.811 0.699 -11.412 1.00 91.88 94 PHE A N 1
ATOM 817 C CA . PHE A 1 94 ? 15.780 0.098 -12.331 1.00 91.88 94 PHE A CA 1
ATOM 818 C C . PHE A 1 94 ? 15.478 0.438 -13.792 1.00 91.88 94 PHE A C 1
ATOM 820 O O . PHE A 1 94 ? 16.376 0.840 -14.529 1.00 91.88 94 PHE A O 1
ATOM 827 N N . THR A 1 95 ? 14.216 0.330 -14.211 1.00 89.56 95 THR A N 1
ATOM 828 C CA . THR A 1 95 ? 13.808 0.690 -15.579 1.00 89.56 95 THR A CA 1
ATOM 829 C C . THR A 1 95 ? 13.977 2.182 -15.861 1.00 89.56 95 THR A C 1
ATOM 831 O O . THR A 1 95 ? 14.403 2.537 -16.958 1.00 89.56 95 THR A O 1
ATOM 834 N N . GLY A 1 96 ? 13.729 3.051 -14.876 1.00 88.25 96 GLY A N 1
ATOM 835 C CA . GLY A 1 96 ? 13.992 4.487 -14.973 1.00 88.25 96 GLY A CA 1
ATOM 836 C C . GLY A 1 96 ? 15.479 4.814 -15.138 1.00 88.25 96 GLY A C 1
ATOM 837 O O . GLY A 1 96 ? 15.835 5.607 -16.004 1.00 88.25 96 GLY A O 1
ATOM 838 N N . ILE A 1 97 ? 16.359 4.160 -14.373 1.00 91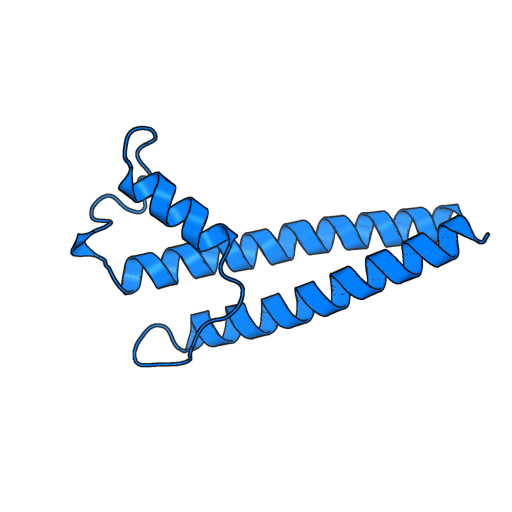.12 97 ILE A N 1
ATOM 839 C CA . ILE A 1 97 ? 17.818 4.322 -14.503 1.00 91.12 97 ILE A CA 1
ATOM 840 C C . ILE A 1 97 ? 18.291 3.858 -15.885 1.00 91.12 97 ILE A C 1
ATOM 842 O O . ILE A 1 97 ? 19.026 4.579 -16.553 1.00 91.12 97 ILE A O 1
ATOM 846 N N . ILE A 1 98 ? 17.835 2.688 -16.346 1.00 88.81 98 ILE A N 1
ATOM 847 C CA . ILE A 1 98 ? 18.171 2.168 -17.682 1.00 88.81 98 ILE A CA 1
ATOM 848 C C . ILE A 1 98 ? 17.710 3.140 -18.774 1.00 88.81 98 ILE A C 1
ATOM 850 O O . ILE A 1 98 ? 18.439 3.377 -19.731 1.00 88.81 98 ILE A O 1
ATOM 854 N N . PHE A 1 99 ? 16.518 3.723 -18.626 1.00 86.75 99 PHE A N 1
ATOM 855 C CA . PHE A 1 99 ? 16.001 4.714 -19.566 1.00 86.75 99 PHE A CA 1
ATOM 856 C C . PHE A 1 99 ? 16.845 5.995 -19.606 1.00 86.75 99 PHE A C 1
ATOM 858 O O . PHE A 1 99 ? 17.005 6.560 -20.679 1.00 86.75 99 PHE A O 1
ATOM 865 N N . LEU A 1 100 ? 17.390 6.442 -18.469 1.00 86.75 100 LEU A N 1
ATOM 866 C CA . LEU A 1 100 ? 18.269 7.617 -18.406 1.00 86.75 100 LEU A CA 1
ATOM 867 C C . LEU A 1 100 ? 19.658 7.368 -19.019 1.00 86.75 100 LEU A C 1
ATOM 869 O O . LEU A 1 100 ? 20.294 8.317 -19.465 1.00 86.75 100 LEU A O 1
ATOM 873 N N . LEU A 1 101 ? 20.133 6.118 -19.024 1.00 86.81 101 LEU A N 1
ATOM 874 C CA . LEU A 1 101 ? 21.445 5.736 -19.565 1.00 86.81 101 LEU A CA 1
ATOM 875 C C . LEU A 1 101 ? 21.439 5.455 -21.082 1.00 86.81 101 L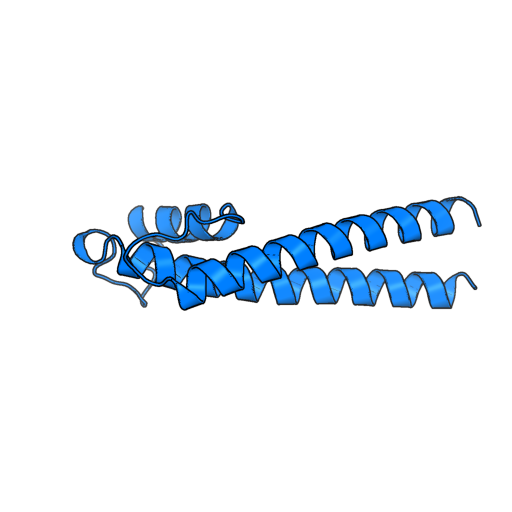EU A C 1
ATOM 877 O O . LEU A 1 101 ? 22.511 5.406 -21.683 1.00 86.81 101 LEU A O 1
ATOM 881 N N . LEU A 1 102 ? 20.262 5.252 -21.689 1.00 79.62 102 LEU A N 1
ATOM 882 C CA . LEU A 1 102 ? 20.049 4.991 -23.126 1.00 79.62 102 LEU A CA 1
ATOM 883 C C . LEU A 1 102 ? 19.624 6.254 -23.881 1.00 79.62 102 LEU A C 1
ATOM 885 O O . LEU A 1 102 ? 19.938 6.394 -25.084 1.00 79.62 102 LEU A O 1
#

Mean predicted aligned error: 5.28 Å

Organism: NCBI:txid2100726